Protein AF-A0A336LF26-F1 (afdb_monomer_lite)

pLDDT: mean 76.06, std 11.1, range [50.66, 93.62]

Structure (mmCIF, N/CA/C/O backbone):
data_AF-A0A336LF26-F1
#
_entry.id   AF-A0A336LF26-F1
#
loop_
_atom_site.group_PDB
_atom_site.id
_atom_site.type_symbol
_atom_site.label_atom_id
_atom_site.label_alt_id
_atom_site.label_comp_id
_atom_site.label_asym_id
_atom_site.label_entity_id
_atom_site.label_seq_id
_atom_site.pdbx_PDB_ins_code
_atom_site.Cartn_x
_atom_site.Cartn_y
_atom_site.Cartn_z
_atom_site.occupancy
_atom_site.B_iso_or_equiv
_atom_site.auth_seq_i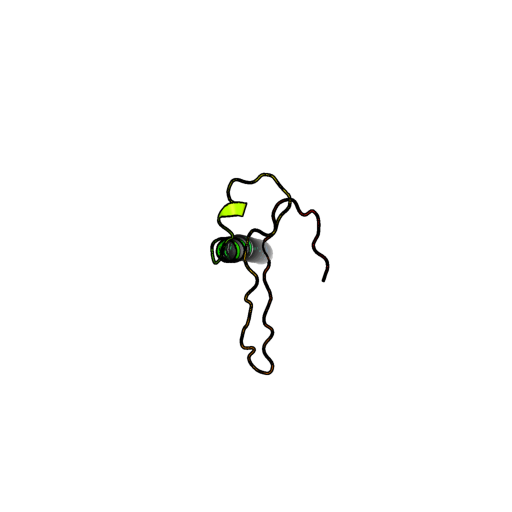d
_atom_site.auth_comp_id
_atom_site.auth_asym_id
_atom_site.auth_atom_id
_atom_site.pdbx_PDB_model_num
ATOM 1 N N . MET A 1 1 ? 12.674 -13.729 -55.826 1.00 50.66 1 MET A N 1
ATOM 2 C CA . MET A 1 1 ? 11.491 -13.344 -55.016 1.00 50.66 1 MET A CA 1
ATOM 3 C C . MET A 1 1 ? 11.687 -13.628 -53.510 1.00 50.66 1 MET A C 1
ATOM 5 O O . MET A 1 1 ? 10.789 -14.139 -52.867 1.00 50.66 1 MET A O 1
ATOM 9 N N . GLN A 1 2 ? 12.843 -13.288 -52.910 1.00 53.22 2 GLN A N 1
ATOM 10 C CA . GLN A 1 2 ? 13.146 -13.572 -51.483 1.00 53.22 2 GLN A CA 1
ATOM 11 C C . GLN A 1 2 ? 13.303 -12.314 -50.598 1.00 53.22 2 GLN A C 1
ATOM 13 O O . GLN A 1 2 ? 13.259 -12.396 -49.374 1.00 53.22 2 GLN A O 1
ATOM 18 N N . ILE A 1 3 ? 13.427 -11.125 -51.200 1.00 56.38 3 ILE A N 1
ATOM 19 C CA . ILE A 1 3 ? 13.699 -9.856 -50.492 1.00 56.38 3 ILE A CA 1
ATOM 20 C C . ILE A 1 3 ? 12.424 -9.245 -49.870 1.00 56.38 3 ILE A C 1
ATOM 22 O O . ILE A 1 3 ? 12.494 -8.484 -48.910 1.00 56.38 3 ILE A O 1
ATOM 26 N N . SER A 1 4 ? 11.236 -9.564 -50.395 1.00 53.47 4 SER A N 1
ATOM 27 C CA . SER A 1 4 ? 9.955 -9.083 -49.845 1.00 53.47 4 SER A CA 1
ATOM 28 C C . SER A 1 4 ? 9.567 -9.819 -48.550 1.00 53.47 4 SER A C 1
ATOM 30 O O . SER A 1 4 ? 9.153 -9.185 -47.584 1.00 53.47 4 SER A O 1
ATOM 32 N N . HIS A 1 5 ? 9.825 -11.129 -48.471 1.00 51.47 5 HIS A N 1
ATOM 33 C CA . HIS A 1 5 ? 9.493 -11.949 -47.300 1.00 51.47 5 HIS A CA 1
ATOM 34 C C . HIS A 1 5 ? 10.336 -11.596 -46.056 1.00 51.47 5 HIS A C 1
ATOM 36 O O . HIS A 1 5 ? 9.806 -11.532 -44.949 1.00 51.47 5 HIS A O 1
ATOM 42 N N . ARG A 1 6 ? 11.635 -11.281 -46.223 1.00 55.50 6 ARG A N 1
ATOM 43 C CA . AR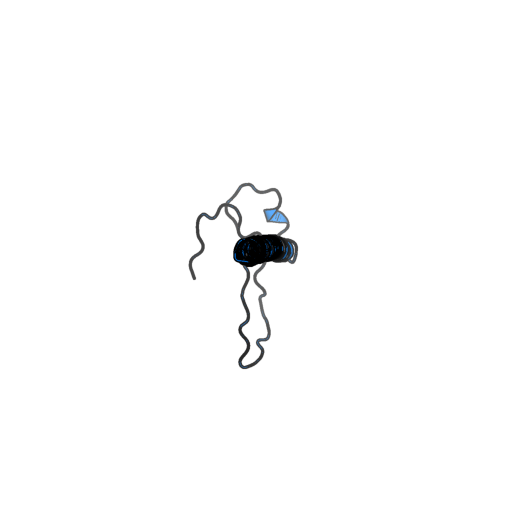G A 1 6 ? 12.495 -10.806 -45.114 1.00 55.50 6 ARG A CA 1
ATOM 44 C C . ARG A 1 6 ? 12.070 -9.441 -44.560 1.00 55.50 6 ARG A C 1
ATOM 46 O O . ARG A 1 6 ? 12.161 -9.239 -43.355 1.00 55.50 6 ARG A O 1
ATOM 53 N N . ARG A 1 7 ? 11.592 -8.530 -45.417 1.00 55.84 7 ARG A N 1
ATOM 54 C CA . ARG A 1 7 ? 11.112 -7.196 -45.008 1.00 55.84 7 ARG A CA 1
ATOM 55 C C . ARG A 1 7 ? 9.804 -7.262 -44.213 1.00 55.84 7 ARG A C 1
ATOM 57 O O . ARG A 1 7 ? 9.639 -6.514 -43.256 1.00 55.84 7 ARG A O 1
ATOM 64 N N . ASN A 1 8 ? 8.914 -8.196 -44.553 1.00 55.47 8 ASN A N 1
ATOM 65 C CA . ASN A 1 8 ? 7.699 -8.439 -43.772 1.00 55.47 8 ASN A CA 1
ATOM 66 C C . ASN A 1 8 ? 8.008 -9.027 -42.391 1.00 55.47 8 ASN A C 1
ATOM 68 O O . ASN A 1 8 ? 7.448 -8.570 -41.401 1.00 55.47 8 ASN A O 1
ATOM 72 N N . LEU A 1 9 ? 8.943 -9.978 -42.292 1.00 59.59 9 LEU A N 1
ATOM 73 C CA . LEU A 1 9 ? 9.292 -10.597 -41.010 1.00 59.59 9 LEU A CA 1
ATOM 74 C C . LEU A 1 9 ? 9.964 -9.607 -40.036 1.00 59.59 9 LEU A C 1
ATOM 76 O O . LEU A 1 9 ? 9.660 -9.622 -38.845 1.00 59.59 9 LEU A O 1
ATOM 80 N N . SER A 1 10 ? 10.814 -8.697 -40.536 1.00 61.62 10 SER A N 1
ATOM 81 C CA . SER A 1 10 ? 11.403 -7.628 -39.712 1.00 61.62 10 SER A CA 1
ATOM 82 C C . SER A 1 10 ? 10.373 -6.582 -39.277 1.00 61.62 10 SER A C 1
ATOM 84 O O . SER A 1 10 ? 10.445 -6.081 -38.159 1.00 61.62 10 SER A O 1
ATOM 86 N N . SER A 1 11 ? 9.399 -6.266 -40.137 1.00 65.81 11 SER A N 1
ATOM 87 C CA . SER A 1 11 ? 8.320 -5.326 -39.812 1.00 65.81 11 SER A CA 1
ATOM 88 C C . SER A 1 11 ? 7.358 -5.892 -38.766 1.00 65.81 11 SER A C 1
ATOM 90 O O . SER A 1 11 ? 6.915 -5.147 -37.900 1.00 65.81 11 SER A O 1
ATOM 92 N N . ILE A 1 12 ? 7.060 -7.195 -38.818 1.00 72.75 12 ILE A N 1
ATOM 93 C CA . ILE A 1 12 ? 6.199 -7.875 -37.838 1.00 72.75 12 ILE A CA 1
ATOM 94 C C . ILE A 1 12 ? 6.891 -7.950 -36.470 1.00 72.75 12 ILE A C 1
ATOM 96 O O . ILE A 1 12 ? 6.253 -7.729 -35.448 1.00 72.75 12 ILE A O 1
ATOM 100 N N . GLY A 1 13 ? 8.203 -8.209 -36.434 1.00 75.75 13 GLY A N 1
ATOM 101 C CA . GLY A 1 13 ? 8.974 -8.190 -35.184 1.00 75.75 13 GLY A CA 1
ATOM 102 C C . GLY A 1 13 ? 9.062 -6.798 -34.544 1.00 75.75 13 GLY A C 1
ATOM 103 O O . GLY A 1 13 ? 9.037 -6.669 -33.323 1.00 75.75 13 GLY A O 1
ATOM 104 N N . ALA A 1 14 ? 9.126 -5.743 -35.359 1.00 79.25 14 ALA A N 1
ATOM 105 C CA . ALA A 1 14 ? 9.134 -4.370 -34.865 1.00 79.25 14 ALA A CA 1
ATOM 106 C C . ALA A 1 14 ? 7.767 -3.948 -34.302 1.00 79.25 14 ALA A C 1
ATOM 108 O O . ALA A 1 14 ? 7.705 -3.327 -33.243 1.00 79.25 14 ALA A O 1
ATOM 109 N N . THR A 1 15 ? 6.664 -4.304 -34.968 1.00 84.00 15 THR A N 1
ATOM 110 C CA . THR A 1 15 ? 5.318 -3.958 -34.486 1.00 84.00 15 THR A CA 1
ATOM 111 C C . THR A 1 15 ? 4.963 -4.692 -33.197 1.00 84.00 15 THR A C 1
ATOM 113 O O . THR A 1 15 ? 4.421 -4.071 -32.284 1.00 84.00 15 THR A O 1
ATOM 116 N N . THR A 1 16 ? 5.314 -5.973 -33.065 1.00 88.06 16 THR A N 1
ATOM 117 C CA . THR A 1 16 ? 5.080 -6.727 -31.822 1.00 88.06 16 THR A CA 1
ATOM 118 C C . THR A 1 16 ? 5.880 -6.166 -30.649 1.00 88.06 16 THR A C 1
ATOM 120 O O . THR A 1 16 ? 5.330 -6.031 -29.557 1.00 88.06 16 THR A O 1
ATOM 123 N N . ALA A 1 17 ? 7.134 -5.760 -30.872 1.00 89.44 17 ALA A N 1
ATOM 124 C CA . ALA A 1 17 ? 7.957 -5.120 -29.849 1.00 89.44 17 ALA A CA 1
ATOM 125 C C . ALA A 1 17 ? 7.362 -3.782 -29.374 1.00 89.44 17 ALA A C 1
ATOM 127 O O . ALA A 1 17 ? 7.281 -3.542 -28.172 1.00 89.44 17 ALA A O 1
ATOM 128 N N . VAL A 1 18 ? 6.882 -2.939 -30.297 1.00 92.00 18 VAL A N 1
ATOM 129 C CA . VAL A 1 18 ? 6.251 -1.650 -29.958 1.00 92.00 18 VAL A CA 1
ATOM 130 C C . VAL A 1 18 ? 4.973 -1.851 -29.145 1.00 92.00 18 VAL A C 1
ATOM 132 O O . VAL A 1 18 ? 4.776 -1.178 -28.133 1.00 92.00 18 VAL A O 1
ATOM 135 N N . VAL A 1 19 ? 4.122 -2.799 -29.547 1.00 93.50 19 VAL A N 1
ATOM 136 C CA . VAL A 1 19 ? 2.897 -3.130 -28.804 1.00 93.50 19 VAL A CA 1
ATOM 137 C C . VAL A 1 19 ? 3.237 -3.646 -27.407 1.00 93.50 19 VAL A C 1
ATOM 139 O O . VAL A 1 19 ? 2.639 -3.201 -26.431 1.00 93.50 19 VAL A O 1
ATOM 142 N N . PHE A 1 20 ? 4.232 -4.525 -27.283 1.00 93.50 20 PHE A N 1
ATOM 143 C CA . PHE A 1 20 ? 4.670 -5.044 -25.989 1.00 93.50 20 PHE A CA 1
ATOM 144 C C . PHE A 1 20 ? 5.215 -3.936 -25.074 1.00 93.50 20 PHE A C 1
ATOM 146 O O . PHE A 1 20 ? 4.826 -3.856 -23.910 1.00 93.50 20 PHE A O 1
ATOM 153 N N . SER A 1 21 ? 6.043 -3.027 -25.599 1.00 91.81 21 SER A N 1
ATOM 154 C CA . SER A 1 21 ? 6.526 -1.861 -24.849 1.00 91.81 21 SER A CA 1
ATOM 155 C C . SER A 1 21 ? 5.393 -0.932 -24.402 1.00 91.81 21 SER A C 1
ATOM 157 O O . SER A 1 21 ? 5.412 -0.469 -23.263 1.00 91.81 21 SER A O 1
ATOM 159 N N . LEU A 1 22 ? 4.385 -0.690 -25.249 1.00 92.50 22 LEU A N 1
ATOM 160 C CA . LEU A 1 22 ? 3.196 0.089 -24.880 1.00 92.50 22 LEU A CA 1
ATOM 161 C C . LEU A 1 22 ? 2.399 -0.583 -23.757 1.00 92.50 22 LEU A C 1
ATOM 163 O O . LEU A 1 22 ? 2.011 0.084 -22.801 1.00 92.50 22 LEU A O 1
ATOM 167 N N . VAL A 1 23 ? 2.192 -1.900 -23.834 1.00 93.62 23 VAL A N 1
ATOM 168 C CA . VAL A 1 23 ? 1.496 -2.663 -22.787 1.00 93.62 23 VAL A CA 1
ATOM 169 C C . VAL A 1 23 ? 2.260 -2.593 -21.465 1.00 93.62 23 VAL A C 1
ATOM 171 O O . VAL A 1 23 ? 1.657 -2.296 -20.437 1.00 93.62 23 VAL A O 1
ATOM 174 N N . LEU A 1 24 ? 3.581 -2.792 -21.478 1.00 91.00 24 LEU A N 1
ATOM 175 C CA . LEU A 1 24 ? 4.406 -2.671 -20.272 1.00 91.00 24 LEU A CA 1
ATOM 176 C C . LEU A 1 24 ? 4.339 -1.267 -19.663 1.00 91.00 24 LEU A C 1
ATOM 178 O O . LEU A 1 24 ? 4.213 -1.131 -18.446 1.00 91.00 24 LEU A O 1
ATOM 182 N N . PHE A 1 25 ? 4.378 -0.228 -20.500 1.00 90.44 25 PHE A N 1
ATOM 183 C CA . PHE A 1 25 ? 4.238 1.150 -20.043 1.00 90.44 25 PHE A CA 1
ATOM 184 C C . PHE A 1 25 ? 2.873 1.385 -19.385 1.00 90.44 25 PHE A C 1
ATOM 186 O O . PHE A 1 25 ? 2.807 1.947 -18.292 1.00 90.44 25 PHE A O 1
ATOM 193 N N . LEU A 1 26 ? 1.781 0.913 -19.992 1.00 88.38 26 LEU A N 1
ATOM 194 C CA . LEU A 1 26 ? 0.439 1.027 -19.414 1.00 88.38 26 LEU A CA 1
ATOM 195 C C . LEU A 1 26 ? 0.329 0.292 -18.071 1.00 88.38 26 LEU A C 1
ATOM 197 O O . LEU A 1 26 ? -0.157 0.870 -17.103 1.00 88.38 26 LEU A O 1
ATOM 201 N N . VAL A 1 27 ? 0.838 -0.941 -17.977 1.00 85.31 27 VAL A N 1
ATOM 202 C CA . VAL A 1 27 ? 0.827 -1.726 -16.730 1.00 85.31 27 VAL A CA 1
ATOM 203 C C . VAL A 1 27 ? 1.602 -1.018 -15.615 1.00 85.31 27 VAL A C 1
ATOM 205 O O . VAL A 1 27 ? 1.121 -0.948 -14.484 1.00 85.31 27 VAL A O 1
ATOM 208 N N . PHE A 1 28 ? 2.769 -0.447 -15.925 1.00 79.62 28 PHE A N 1
ATOM 209 C CA . PHE A 1 28 ? 3.567 0.296 -14.948 1.00 79.62 28 PHE A CA 1
ATOM 210 C C . PHE A 1 28 ? 2.816 1.522 -14.405 1.00 79.62 28 PHE A C 1
ATOM 212 O O . PHE A 1 28 ? 2.778 1.734 -13.194 1.00 79.62 28 PHE A O 1
ATOM 219 N N . ASN A 1 29 ? 2.158 2.289 -15.280 1.00 77.94 29 ASN A N 1
ATOM 220 C CA . ASN A 1 29 ? 1.388 3.470 -14.878 1.00 77.94 29 ASN A CA 1
ATOM 221 C C . ASN A 1 29 ? 0.117 3.123 -14.084 1.00 77.94 29 ASN A C 1
ATOM 223 O O . ASN A 1 29 ? -0.283 3.880 -13.205 1.00 77.94 29 ASN A O 1
ATOM 227 N N . VAL A 1 30 ? -0.525 1.981 -14.341 1.00 77.31 30 VAL A N 1
ATOM 228 C CA . VAL A 1 30 ? -1.693 1.557 -13.550 1.00 77.31 30 VAL A CA 1
ATOM 229 C C . VAL A 1 30 ? -1.297 1.270 -12.096 1.00 77.31 30 VAL A C 1
ATOM 231 O O . VAL A 1 30 ? -2.004 1.684 -11.179 1.00 77.31 30 VAL A O 1
ATOM 234 N N . GLN A 1 31 ? -0.146 0.633 -11.861 1.00 64.06 31 GLN A N 1
ATOM 235 C CA . GLN A 1 31 ? 0.313 0.301 -10.504 1.00 64.06 31 GLN A CA 1
ATOM 236 C C . GLN A 1 31 ? 0.718 1.527 -9.669 1.00 64.06 31 GLN A C 1
ATOM 238 O O . GLN A 1 31 ? 0.540 1.553 -8.445 1.00 64.06 31 GLN A O 1
ATOM 243 N N . THR A 1 32 ? 1.250 2.569 -10.308 1.00 62.47 32 THR A N 1
ATOM 244 C CA . THR A 1 32 ? 1.588 3.817 -9.608 1.00 62.47 32 THR A CA 1
ATOM 245 C C . THR A 1 32 ? 0.334 4.583 -9.179 1.00 62.47 32 THR A C 1
ATOM 247 O O . THR A 1 32 ? 0.320 5.174 -8.102 1.00 62.47 32 THR A O 1
ATOM 250 N N . VAL A 1 33 ? -0.750 4.525 -9.960 1.00 62.97 33 VAL A N 1
ATOM 251 C CA . VAL A 1 33 ? -2.018 5.199 -9.633 1.00 62.97 33 VAL A CA 1
ATOM 252 C C . VAL A 1 33 ? -2.788 4.471 -8.526 1.00 62.97 33 VAL A C 1
ATOM 254 O O . VAL A 1 33 ? -3.277 5.112 -7.595 1.00 62.97 33 VAL A O 1
ATOM 257 N N . THR A 1 34 ? -2.866 3.138 -8.567 1.00 61.31 34 THR A N 1
ATOM 258 C CA . THR A 1 34 ? -3.606 2.349 -7.561 1.00 61.31 34 THR A CA 1
ATOM 259 C C . THR A 1 34 ? -2.975 2.423 -6.170 1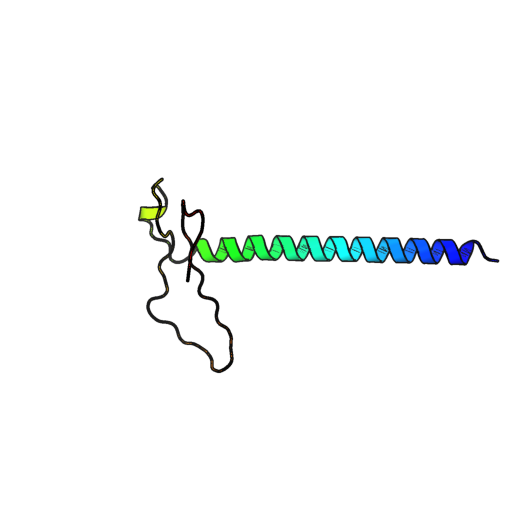.00 61.31 34 THR A C 1
ATOM 261 O O . THR A 1 34 ? -3.683 2.489 -5.161 1.00 61.31 34 THR A O 1
ATOM 264 N N . SER A 1 35 ? -1.642 2.462 -6.092 1.00 59.84 35 SER A N 1
ATOM 265 C CA . SER A 1 35 ? -0.927 2.661 -4.825 1.00 59.84 35 SER A CA 1
ATOM 266 C C . SER A 1 35 ? -1.142 4.067 -4.249 1.00 59.84 35 SER A C 1
ATOM 268 O O . SER A 1 35 ? -1.302 4.214 -3.035 1.00 59.84 35 SER A O 1
ATOM 270 N N . LEU A 1 36 ? -1.233 5.090 -5.105 1.00 59.88 36 LEU A N 1
ATOM 271 C CA . LEU A 1 36 ? -1.460 6.475 -4.691 1.00 59.88 36 LEU A CA 1
ATOM 272 C C . LEU A 1 36 ? -2.891 6.716 -4.173 1.00 59.88 36 LEU A C 1
ATOM 274 O O . LEU A 1 36 ? -3.068 7.392 -3.158 1.00 59.88 36 LEU A O 1
ATOM 278 N N . GLU A 1 37 ? -3.904 6.122 -4.812 1.00 61.84 37 GLU A N 1
ATOM 279 C CA . GLU A 1 37 ? -5.306 6.182 -4.362 1.00 61.84 37 GLU A CA 1
ATOM 280 C C . GLU A 1 37 ? -5.510 5.542 -2.981 1.00 61.84 37 GLU A C 1
ATOM 282 O O . GLU A 1 37 ? -6.272 6.044 -2.152 1.00 61.84 37 GLU A O 1
ATOM 287 N N . ASN A 1 38 ? -4.806 4.447 -2.686 1.00 68.19 38 ASN A N 1
ATOM 288 C CA . ASN A 1 38 ? -4.972 3.759 -1.408 1.00 68.19 38 ASN A CA 1
ATOM 289 C C . ASN A 1 38 ? -4.456 4.575 -0.217 1.00 68.19 38 ASN A C 1
ATOM 291 O O . ASN A 1 38 ? -5.028 4.470 0.871 1.00 68.19 38 ASN A O 1
ATOM 295 N N . CYS A 1 39 ? -3.431 5.406 -0.406 1.00 74.38 39 CYS A N 1
ATOM 296 C CA . CYS A 1 39 ? -2.848 6.219 0.663 1.00 74.38 39 CYS A CA 1
ATOM 297 C C . CYS A 1 39 ? -3.462 7.618 0.801 1.00 74.38 39 CYS A C 1
ATOM 299 O O . CYS A 1 39 ? -3.041 8.378 1.674 1.00 74.38 39 CYS A O 1
ATOM 301 N N . SER A 1 40 ? -4.448 7.979 -0.025 1.00 75.19 40 SER A N 1
ATOM 302 C CA . SER A 1 40 ? -5.160 9.258 0.076 1.00 75.19 40 SER A CA 1
ATOM 303 C C . SER A 1 40 ? -6.423 9.189 0.948 1.00 75.19 40 SER A C 1
ATOM 305 O O . SER A 1 40 ? -6.875 10.224 1.434 1.00 75.19 40 SER A O 1
ATOM 307 N N . ARG A 1 41 ? -6.958 7.987 1.215 1.00 75.19 41 ARG A N 1
ATOM 308 C CA . ARG A 1 41 ? -8.175 7.758 2.022 1.00 75.19 41 ARG A CA 1
ATOM 309 C C . ARG A 1 41 ? -7.849 7.272 3.442 1.00 75.19 41 ARG A C 1
ATOM 311 O O . ARG A 1 41 ? -6.885 6.533 3.625 1.00 75.19 41 ARG A O 1
ATOM 318 N N . ASN A 1 42 ? -8.689 7.630 4.420 1.00 74.38 42 ASN A N 1
ATOM 319 C CA . ASN A 1 42 ? -8.601 7.222 5.839 1.00 74.38 42 ASN A CA 1
ATOM 320 C C . ASN A 1 42 ? -7.231 7.504 6.486 1.00 74.38 42 ASN A C 1
ATOM 322 O O . ASN A 1 42 ? -6.637 6.647 7.141 1.00 74.38 42 ASN A O 1
ATOM 326 N N . ARG A 1 43 ? -6.688 8.701 6.240 1.00 78.12 43 ARG A N 1
ATOM 327 C CA . ARG A 1 43 ? -5.367 9.099 6.738 1.00 78.12 43 ARG A CA 1
ATOM 328 C C . ARG A 1 43 ? -5.436 9.608 8.170 1.00 78.12 43 ARG A C 1
ATOM 330 O O . ARG A 1 43 ? -6.385 10.289 8.546 1.00 78.12 43 ARG A O 1
ATOM 337 N N . PHE A 1 44 ? -4.364 9.386 8.923 1.00 79.25 44 PHE A N 1
ATOM 338 C CA . PHE A 1 44 ? -4.163 10.088 10.186 1.00 79.25 44 PHE A CA 1
ATOM 339 C C . PHE A 1 44 ? -3.745 11.531 9.883 1.00 79.25 44 PHE A C 1
ATOM 341 O O . PHE A 1 44 ? -2.650 11.750 9.362 1.00 79.25 44 PHE A O 1
ATOM 348 N N . ASN A 1 45 ? -4.589 12.521 10.191 1.00 79.44 45 ASN A N 1
ATOM 349 C CA . ASN A 1 45 ? -4.293 13.938 9.916 1.00 79.44 45 ASN A CA 1
ATOM 350 C C . ASN A 1 45 ? -2.982 14.400 10.567 1.00 79.44 45 ASN A C 1
ATOM 352 O O . ASN A 1 45 ? -2.212 15.146 9.966 1.00 79.44 45 ASN A O 1
ATOM 356 N N . GLU A 1 46 ? -2.680 13.874 11.750 1.00 75.69 46 GLU A N 1
ATOM 357 C CA . GLU A 1 46 ? -1.449 14.155 12.496 1.00 75.69 46 GLU A CA 1
ATOM 358 C C . GLU A 1 46 ? -0.181 13.681 11.757 1.00 75.69 46 GLU A C 1
ATOM 360 O O . GLU A 1 46 ? 0.913 14.191 11.985 1.00 75.69 46 GLU A O 1
ATOM 365 N N . SER A 1 47 ? -0.321 12.747 10.807 1.00 76.19 47 SER A N 1
ATOM 366 C CA . SER A 1 47 ? 0.790 12.227 9.999 1.00 76.19 47 SER A CA 1
ATOM 367 C C . SER A 1 47 ? 1.199 13.106 8.820 1.00 76.19 47 SER A C 1
ATOM 369 O O . SER A 1 47 ? 2.280 12.915 8.258 1.00 76.19 47 SER A O 1
ATOM 371 N N . LEU A 1 48 ? 0.359 14.068 8.426 1.00 77.19 48 LEU A N 1
ATOM 372 C CA . LEU A 1 48 ? 0.569 14.853 7.207 1.00 77.19 48 LEU A CA 1
ATOM 373 C C . LEU A 1 48 ? 1.750 15.822 7.339 1.00 77.19 48 LEU A C 1
ATOM 375 O O . LEU A 1 48 ? 2.556 15.930 6.415 1.00 77.19 48 LEU A O 1
ATOM 379 N N . ASN A 1 49 ? 1.892 16.450 8.508 1.00 82.00 49 ASN A N 1
ATOM 380 C CA . ASN A 1 49 ? 2.900 17.485 8.769 1.00 82.00 49 ASN A CA 1
ATOM 381 C C . ASN A 1 49 ? 4.052 17.019 9.671 1.00 82.00 49 ASN A C 1
ATOM 383 O O . ASN A 1 49 ? 4.902 17.816 10.057 1.00 82.00 49 AS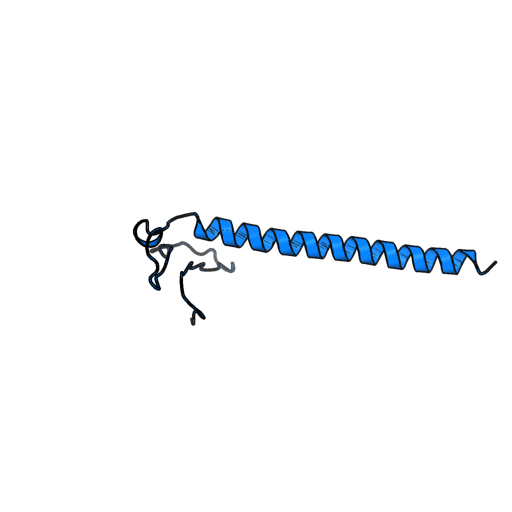N A O 1
ATOM 387 N N . SER A 1 50 ? 4.100 15.730 9.996 1.00 82.31 50 SER A N 1
ATOM 388 C CA . SER A 1 50 ? 5.166 15.129 10.797 1.00 82.31 50 SER A CA 1
ATOM 389 C C . SER A 1 50 ? 6.279 14.585 9.904 1.00 82.31 50 SER A C 1
ATOM 391 O O . SER A 1 50 ? 6.010 14.022 8.844 1.00 82.31 50 SER A O 1
ATOM 393 N N . THR A 1 51 ? 7.538 14.714 10.316 1.00 82.94 51 THR A N 1
ATOM 394 C CA . THR A 1 51 ? 8.693 14.075 9.656 1.00 82.94 51 THR A CA 1
ATOM 395 C C . THR A 1 51 ? 9.063 12.729 10.276 1.00 82.94 51 THR A C 1
ATOM 397 O O . THR A 1 51 ? 9.958 12.051 9.771 1.00 82.94 51 THR A O 1
ATOM 400 N N . HIS A 1 52 ? 8.376 12.323 11.343 1.00 84.69 52 HIS A N 1
ATOM 401 C CA . HIS A 1 52 ? 8.670 11.101 12.074 1.00 84.69 52 HIS A CA 1
ATOM 402 C C . HIS A 1 52 ? 8.220 9.845 11.321 1.00 84.69 52 HIS A C 1
ATOM 404 O O . HIS A 1 52 ? 7.386 9.882 10.412 1.00 84.69 52 HIS A O 1
ATOM 410 N N . MET A 1 53 ? 8.798 8.715 11.727 1.00 85.69 53 MET A N 1
ATOM 411 C CA . MET A 1 53 ? 8.379 7.399 11.270 1.00 85.69 53 MET A CA 1
ATOM 412 C C . MET A 1 53 ? 7.019 7.069 11.888 1.00 85.69 53 MET A C 1
ATOM 414 O O . MET A 1 53 ? 6.893 7.010 13.109 1.00 85.69 53 MET A O 1
ATOM 418 N N . GLN A 1 54 ? 6.005 6.877 11.047 1.00 85.50 54 GLN A N 1
ATOM 419 C CA . GLN A 1 54 ? 4.654 6.557 11.502 1.00 85.50 54 GLN A CA 1
ATOM 420 C C . GLN A 1 54 ? 3.791 5.962 10.392 1.00 85.50 54 GLN A C 1
ATOM 422 O O . GLN A 1 54 ? 4.032 6.177 9.197 1.00 85.50 54 GLN A O 1
ATOM 427 N N . PHE A 1 55 ? 2.734 5.261 10.792 1.00 82.44 55 PHE A N 1
ATOM 428 C CA . PHE A 1 55 ? 1.648 4.932 9.882 1.00 82.44 55 PHE A CA 1
ATOM 429 C C . PHE A 1 55 ? 0.917 6.209 9.460 1.00 82.44 55 PHE A C 1
ATOM 431 O O . PHE A 1 55 ? 0.698 7.123 10.257 1.00 82.44 55 PHE A O 1
ATOM 438 N N . THR A 1 56 ? 0.566 6.284 8.180 1.00 81.69 56 THR A N 1
ATOM 439 C CA . THR A 1 56 ? -0.130 7.439 7.594 1.00 81.69 56 THR A CA 1
ATOM 440 C C . THR A 1 56 ? -1.595 7.155 7.303 1.00 81.69 56 THR A C 1
ATOM 442 O O . THR A 1 56 ? -2.343 8.080 6.987 1.00 81.69 56 THR A O 1
ATOM 445 N N . LYS A 1 57 ? -2.012 5.894 7.437 1.00 80.81 57 LYS A N 1
ATOM 446 C CA . LYS A 1 57 ? -3.373 5.423 7.208 1.00 80.81 57 LYS A CA 1
ATOM 447 C C . LYS A 1 57 ? -3.824 4.511 8.341 1.00 80.81 57 LYS A C 1
ATOM 449 O O . LYS A 1 57 ? -3.046 3.675 8.799 1.00 80.81 57 LYS A O 1
ATOM 454 N N . GLU A 1 58 ? -5.083 4.661 8.731 1.00 68.50 58 GLU A N 1
ATOM 455 C CA . GLU A 1 58 ? -5.746 3.777 9.682 1.00 68.50 58 GLU A CA 1
ATOM 456 C C . GLU A 1 58 ? -6.018 2.412 9.036 1.00 68.50 58 GLU A C 1
ATOM 458 O O . GLU A 1 58 ? -6.562 2.325 7.928 1.00 68.50 58 GLU A O 1
ATOM 463 N N . THR A 1 59 ? -5.616 1.331 9.706 1.00 69.44 59 THR A N 1
ATOM 464 C CA . THR A 1 59 ? -6.027 -0.015 9.303 1.00 69.44 59 THR A CA 1
ATOM 465 C C . THR A 1 59 ? -7.527 -0.155 9.533 1.00 69.44 59 THR A C 1
ATOM 467 O O . THR A 1 59 ? -8.065 0.318 10.532 1.00 69.44 59 THR A O 1
ATOM 470 N N . VAL A 1 60 ? -8.234 -0.790 8.597 1.00 72.56 60 VAL A N 1
ATOM 471 C CA . VAL A 1 60 ? -9.675 -1.001 8.757 1.00 72.56 60 VAL A CA 1
ATOM 472 C C . VAL A 1 60 ? -9.888 -1.901 9.978 1.00 72.56 60 VAL A C 1
ATOM 474 O O . VAL A 1 60 ? -9.420 -3.036 9.998 1.00 72.56 60 VAL A O 1
ATOM 477 N N . SER A 1 61 ? -10.569 -1.392 11.008 1.00 73.81 61 SER A N 1
ATOM 478 C CA . SER A 1 61 ? -10.733 -2.098 12.288 1.00 73.81 61 SER A CA 1
ATOM 479 C C . SER A 1 61 ? -11.588 -3.363 12.172 1.00 73.81 61 SER A C 1
ATOM 481 O O . SER A 1 61 ? -11.375 -4.329 12.904 1.00 73.81 61 SER A O 1
ATOM 483 N N . LYS A 1 62 ? -12.543 -3.373 11.236 1.00 77.25 62 LYS A N 1
ATOM 484 C CA . LYS A 1 62 ? -13.339 -4.541 10.847 1.00 77.25 62 LYS A CA 1
ATOM 485 C C . LYS A 1 62 ? -13.647 -4.496 9.366 1.00 77.25 62 LYS A C 1
ATOM 487 O O . LYS A 1 62 ? -14.129 -3.485 8.861 1.00 77.25 62 LYS A O 1
ATOM 492 N N . GLU A 1 63 ? -13.464 -5.622 8.697 1.00 74.25 63 GLU A N 1
ATOM 493 C CA . GLU A 1 63 ? -13.801 -5.748 7.292 1.00 74.25 63 GLU A CA 1
ATOM 494 C C . GLU A 1 63 ? -14.380 -7.131 6.994 1.00 74.25 63 GLU A C 1
ATOM 496 O O . GLU A 1 63 ? -13.979 -8.127 7.593 1.00 74.25 63 GLU A O 1
ATOM 501 N N . TYR A 1 64 ? -15.340 -7.190 6.072 1.00 83.31 64 TYR A N 1
ATOM 502 C CA . TYR A 1 64 ? -15.886 -8.453 5.590 1.00 83.31 64 TYR A CA 1
ATOM 503 C C . TYR A 1 64 ? -14.987 -9.016 4.484 1.00 83.31 64 TYR A C 1
ATOM 505 O O . TYR A 1 64 ? -14.544 -8.283 3.586 1.00 83.31 64 TYR A O 1
ATOM 513 N N . SER A 1 65 ? -14.731 -10.320 4.551 1.00 83.19 65 SER A N 1
ATOM 514 C CA . SER A 1 65 ? -14.141 -11.096 3.466 1.00 83.19 65 SER A CA 1
ATOM 515 C C . SER A 1 65 ? -15.239 -11.817 2.687 1.00 83.19 65 SER A C 1
ATOM 517 O O . SER A 1 65 ? -16.296 -12.152 3.223 1.00 83.19 65 SER A O 1
ATOM 519 N N . VAL A 1 66 ? -14.986 -12.037 1.400 1.00 87.75 66 VAL A N 1
ATOM 520 C CA . VAL A 1 66 ? -15.808 -12.913 0.564 1.00 87.75 66 VAL A CA 1
ATOM 521 C C . VAL A 1 66 ? -15.118 -14.272 0.531 1.00 87.75 66 VAL A C 1
ATOM 523 O O . VAL A 1 66 ? -13.898 -14.336 0.375 1.00 87.75 66 VAL A O 1
ATOM 526 N N . LEU A 1 67 ? -15.892 -15.345 0.712 1.00 91.81 67 LEU A N 1
ATOM 527 C CA . LEU A 1 67 ? -15.395 -16.719 0.631 1.00 91.81 67 LEU A CA 1
ATOM 528 C C . LEU A 1 67 ? -14.664 -16.936 -0.703 1.00 91.81 67 LEU A C 1
ATOM 530 O O . LEU A 1 67 ? -15.127 -16.481 -1.748 1.00 91.81 67 LEU A O 1
ATOM 534 N N . ASP A 1 68 ? -13.504 -17.586 -0.633 1.00 87.50 68 ASP A N 1
ATOM 535 C CA . ASP A 1 68 ? -12.624 -17.893 -1.768 1.00 87.50 68 ASP A CA 1
ATOM 536 C C . ASP A 1 68 ? -12.113 -16.688 -2.584 1.00 87.50 68 ASP A C 1
ATOM 538 O O . ASP A 1 68 ? -11.594 -16.862 -3.687 1.00 87.50 68 ASP A O 1
ATOM 542 N N . GLN A 1 69 ? -12.186 -15.459 -2.054 1.00 84.81 69 GLN A N 1
ATOM 543 C CA . GLN A 1 69 ? -11.566 -14.288 -2.682 1.00 84.81 69 GLN A CA 1
ATOM 544 C C . GLN A 1 69 ? -10.399 -13.735 -1.868 1.00 84.81 69 GLN A C 1
ATOM 546 O O . GLN A 1 69 ? -10.516 -13.441 -0.677 1.00 84.81 69 GLN A O 1
ATOM 551 N N . PHE A 1 70 ? -9.266 -13.535 -2.545 1.00 81.31 70 PHE A N 1
ATOM 552 C CA . PHE A 1 70 ? -8.117 -12.860 -1.956 1.00 81.31 70 PHE A CA 1
ATOM 553 C C . PHE A 1 70 ? -8.416 -11.374 -1.771 1.00 81.31 70 PHE A C 1
ATOM 555 O O . PHE A 1 70 ? -8.788 -10.675 -2.716 1.00 81.31 70 PHE A O 1
ATOM 562 N N . LYS A 1 71 ? -8.200 -10.888 -0.551 1.00 76.19 71 LYS A N 1
ATOM 563 C CA . LYS A 1 71 ? -8.327 -9.480 -0.203 1.00 76.19 71 LYS A CA 1
ATOM 564 C C . LYS A 1 71 ? -7.005 -8.982 0.355 1.00 76.19 71 LYS A C 1
ATOM 566 O O . LYS A 1 71 ? -6.526 -9.493 1.363 1.00 76.19 71 LYS A O 1
ATOM 571 N N . SER A 1 72 ? -6.411 -7.998 -0.309 1.00 74.44 72 SER A N 1
ATOM 572 C CA . SER A 1 72 ? -5.162 -7.391 0.136 1.00 74.44 72 SER A CA 1
ATOM 573 C C . SER A 1 72 ? -5.417 -6.343 1.212 1.00 74.44 72 SER A C 1
ATOM 575 O O . SER A 1 72 ? -6.178 -5.393 1.021 1.00 74.44 72 SER A O 1
ATOM 577 N N . LEU A 1 73 ? -4.724 -6.488 2.338 1.00 74.44 73 LEU A N 1
ATOM 578 C CA . LEU A 1 73 ? -4.604 -5.430 3.331 1.00 74.44 73 LEU A CA 1
ATOM 579 C C . LEU A 1 73 ? -3.519 -4.458 2.865 1.00 74.44 73 LEU A C 1
ATOM 581 O O . LEU A 1 73 ? -2.373 -4.844 2.642 1.00 74.44 73 LEU A O 1
ATOM 585 N N . HIS A 1 74 ? -3.888 -3.190 2.704 1.00 75.31 74 HIS A N 1
ATOM 586 C CA . HIS A 1 74 ? -2.959 -2.133 2.319 1.00 75.31 74 HIS A CA 1
ATOM 587 C C . HIS A 1 74 ? -2.703 -1.211 3.505 1.00 75.31 74 HIS A C 1
ATOM 589 O O . HIS A 1 74 ? -3.621 -0.555 4.000 1.00 75.31 74 HIS A O 1
ATOM 595 N N . CYS A 1 75 ? -1.446 -1.120 3.926 1.00 75.31 75 CYS A N 1
ATOM 596 C CA . CYS A 1 75 ? -0.983 -0.144 4.902 1.00 75.31 75 CYS A CA 1
ATOM 597 C C . CYS A 1 75 ? -0.074 0.884 4.222 1.00 75.31 75 CYS A C 1
ATOM 599 O O . CYS A 1 75 ? 0.687 0.574 3.306 1.00 75.31 75 CYS A O 1
ATOM 601 N N . CYS A 1 76 ? -0.183 2.132 4.669 1.00 80.56 76 CYS A N 1
ATOM 602 C CA . CYS A 1 76 ? 0.656 3.227 4.207 1.00 80.56 76 CYS A CA 1
ATOM 603 C C . CYS A 1 76 ? 1.486 3.702 5.391 1.00 80.56 76 CYS A C 1
ATOM 605 O O . CYS A 1 76 ? 0.948 4.008 6.459 1.00 80.56 76 CYS A O 1
ATOM 607 N N . ALA A 1 77 ? 2.799 3.745 5.206 1.00 82.56 77 ALA A N 1
ATOM 608 C CA . ALA A 1 77 ? 3.733 4.109 6.254 1.00 82.56 77 ALA A CA 1
ATOM 609 C C . ALA A 1 77 ? 4.768 5.094 5.708 1.00 82.56 77 ALA A C 1
ATOM 611 O O . ALA A 1 77 ? 5.178 5.011 4.551 1.00 82.56 77 ALA A O 1
ATOM 612 N N . LYS A 1 78 ? 5.166 6.059 6.537 1.00 83.88 78 LYS A N 1
ATOM 613 C CA . LYS A 1 78 ? 6.159 7.083 6.205 1.00 83.88 78 LYS A CA 1
ATOM 614 C C . LYS A 1 78 ? 7.435 6.818 6.990 1.00 83.88 78 LYS A C 1
ATOM 616 O O . LYS A 1 78 ? 7.372 6.537 8.181 1.00 83.88 78 LYS A O 1
ATOM 621 N N . GLY A 1 79 ? 8.583 6.917 6.323 1.00 83.50 79 GLY A N 1
ATOM 622 C CA . GLY A 1 79 ? 9.898 6.750 6.953 1.00 83.50 79 GLY A CA 1
ATOM 623 C C . GLY A 1 79 ? 10.336 5.298 7.174 1.00 83.50 79 GLY A C 1
ATOM 624 O O . GLY A 1 79 ? 11.425 5.083 7.693 1.00 83.50 79 GLY A O 1
ATOM 625 N N . TYR A 1 80 ? 9.537 4.309 6.762 1.00 80.81 80 TYR A N 1
ATOM 626 C CA . TYR A 1 80 ? 9.887 2.890 6.857 1.00 80.81 80 TYR A CA 1
ATOM 627 C C . TYR A 1 80 ? 10.731 2.442 5.668 1.00 80.81 80 TYR A C 1
ATOM 629 O O . TYR A 1 80 ? 10.427 2.763 4.521 1.00 80.81 80 TYR A O 1
ATOM 637 N N . ARG A 1 81 ? 11.782 1.669 5.956 1.00 79.56 81 ARG A N 1
ATOM 638 C CA . ARG A 1 81 ? 12.607 1.006 4.937 1.00 79.56 81 ARG A CA 1
ATOM 639 C C . ARG A 1 81 ? 12.007 -0.334 4.497 1.00 79.56 81 ARG A C 1
ATOM 641 O O . ARG A 1 81 ? 12.143 -0.703 3.337 1.00 79.56 81 ARG A O 1
ATOM 648 N N . SER A 1 82 ? 11.352 -1.038 5.415 1.00 78.19 82 SER A N 1
ATOM 649 C CA . SER A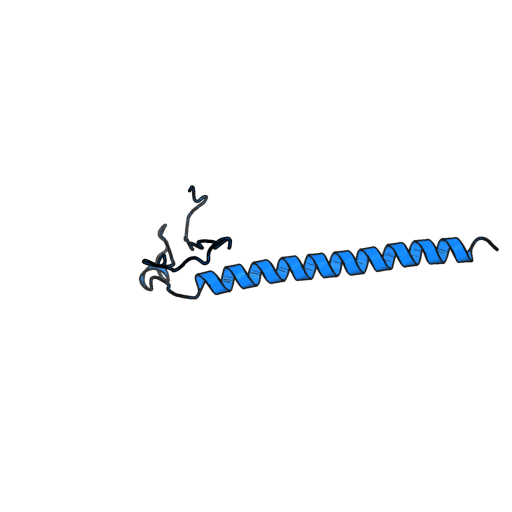 1 82 ? 10.663 -2.310 5.188 1.00 78.19 82 SER A CA 1
ATOM 650 C C . SER A 1 82 ? 9.506 -2.463 6.176 1.00 78.19 82 SER A C 1
ATOM 652 O O . SER A 1 82 ? 9.515 -1.850 7.245 1.00 78.19 82 SER A O 1
ATOM 654 N N . ILE A 1 83 ? 8.512 -3.265 5.794 1.00 71.69 83 ILE A N 1
ATOM 655 C CA . ILE A 1 83 ? 7.399 -3.698 6.646 1.00 71.69 83 ILE A CA 1
ATOM 656 C C . ILE A 1 83 ? 7.378 -5.224 6.586 1.00 71.69 83 ILE A C 1
ATOM 658 O O . ILE A 1 83 ? 7.425 -5.792 5.494 1.00 71.69 83 ILE A O 1
ATOM 662 N N . GLU A 1 84 ? 7.340 -5.856 7.752 1.00 76.50 84 GLU A N 1
ATOM 663 C CA . GLU A 1 84 ? 7.321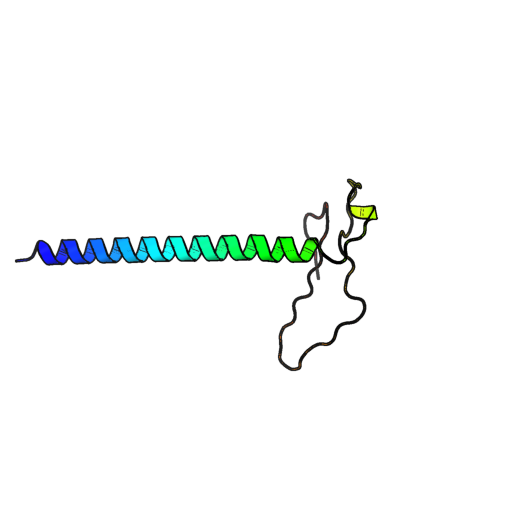 -7.309 7.929 1.00 76.50 84 GLU A CA 1
ATOM 664 C C . GLU A 1 84 ? 5.925 -7.714 8.410 1.00 76.50 84 GLU A C 1
ATOM 666 O O . GLU A 1 84 ? 5.301 -6.967 9.169 1.00 76.50 84 GLU A O 1
ATOM 671 N N . TRP A 1 85 ? 5.441 -8.862 7.941 1.00 67.44 85 TRP A N 1
ATOM 672 C CA . TRP A 1 85 ? 4.144 -9.433 8.297 1.00 67.44 85 TRP A CA 1
ATOM 673 C C . TRP A 1 85 ? 4.337 -10.790 8.958 1.00 67.44 85 TRP A C 1
ATOM 675 O O . TRP A 1 85 ? 5.178 -11.561 8.442 1.00 67.44 85 TRP A O 1
#

Organism: Culicoides sonorensis (NCBI:txid179676)

Radius of gyration: 22.77 Å; chains: 1; bounding box: 30×35×68 Å

Secondary structure (DSSP, 8-state):
--HHHHHHHHHHHHHHHHHHHHHHHHHHHHHHHHHHHHTTSSB-GGGSS--SSEE-BPPPSS-PPPTT--------EES-S----

Foldseek 3Di:
DVPVVVVVVVVVVVVVVVVVVVVVVVVVVVVVVVLVVVLVPQFDPVPPPDQDKDWGHDFDPDDDDDPPDDDDGDTHIHPDPDDDD

Sequence (85 aa):
MQISHRRNLSSIGATTAVVFSLVLFLVFNVQTVTSLENCSRNRFNESLNSTHMQFTKETVSKEYSVLDQFKSLHCCAKGYRSIEW